Protein AF-L8IDN2-F1 (afdb_monomer_lite)

Radius of gyration: 15.14 Å; chains: 1; bounding box: 43×31×48 Å

InterPro domains:
  IPR039494 Factor VIII intron 22 protein [PTHR16797] (3-119)

pLDDT: mean 85.72, std 16.35, range [43.31, 98.75]

Structure (mmCIF, N/CA/C/O backbone):
data_AF-L8IDN2-F1
#
_entry.id   AF-L8IDN2-F1
#
loop_
_atom_site.group_PDB
_atom_site.id
_atom_site.type_symbol
_atom_site.label_atom_id
_atom_site.label_alt_id
_atom_site.label_comp_id
_atom_site.label_asym_id
_atom_site.label_entity_id
_atom_site.label_seq_id
_atom_site.pdbx_PDB_ins_code
_atom_site.Cartn_x
_atom_site.Cartn_y
_atom_site.Cartn_z
_atom_site.occupancy
_atom_site.B_iso_or_equiv
_atom_site.auth_seq_id
_atom_site.auth_comp_id
_atom_site.auth_asym_id
_atom_site.auth_atom_id
_atom_site.pdbx_PDB_model_num
ATOM 1 N N . THR A 1 1 ? 27.463 3.785 -21.746 1.00 44.56 1 THR A N 1
ATOM 2 C CA . THR A 1 1 ? 26.106 4.319 -21.501 1.00 44.56 1 THR A CA 1
ATOM 3 C C . THR A 1 1 ? 25.091 3.237 -21.844 1.00 44.56 1 THR A C 1
ATOM 5 O O . THR A 1 1 ? 24.785 3.037 -23.006 1.00 44.56 1 THR A O 1
ATOM 8 N N . ALA A 1 2 ? 24.643 2.469 -20.844 1.00 44.88 2 ALA A N 1
ATOM 9 C CA . ALA A 1 2 ? 23.742 1.310 -21.001 1.00 44.88 2 ALA A CA 1
ATOM 10 C C . ALA A 1 2 ? 22.461 1.442 -20.141 1.00 44.88 2 ALA A C 1
ATOM 12 O O . ALA A 1 2 ? 21.854 0.453 -19.748 1.00 44.88 2 ALA A O 1
ATOM 13 N N . ALA A 1 3 ? 22.075 2.675 -19.804 1.00 50.41 3 ALA A N 1
ATOM 14 C CA . ALA A 1 3 ? 21.019 2.969 -18.833 1.00 50.41 3 ALA A CA 1
ATOM 15 C C . ALA A 1 3 ? 19.568 2.686 -19.297 1.00 50.41 3 ALA A C 1
ATOM 17 O O . ALA A 1 3 ? 18.801 2.190 -18.475 1.00 50.41 3 ALA A O 1
ATOM 18 N N . PRO A 1 4 ? 19.156 2.921 -20.563 1.00 52.00 4 PRO A N 1
ATOM 19 C CA . PRO A 1 4 ? 17.742 2.778 -20.933 1.00 52.00 4 PRO A CA 1
ATOM 20 C C . PRO A 1 4 ? 17.264 1.318 -20.954 1.00 52.00 4 PRO A C 1
ATOM 22 O O . PRO A 1 4 ? 16.150 1.024 -20.537 1.00 52.00 4 PRO A O 1
ATOM 25 N N . ALA A 1 5 ? 18.116 0.386 -21.398 1.00 53.38 5 ALA A N 1
ATOM 26 C CA . ALA A 1 5 ? 17.766 -1.035 -21.479 1.00 53.38 5 ALA A CA 1
ATOM 27 C C . ALA A 1 5 ? 17.732 -1.715 -20.099 1.00 53.38 5 ALA A C 1
ATOM 29 O O . ALA A 1 5 ? 16.901 -2.588 -19.862 1.00 53.38 5 ALA A O 1
ATOM 30 N N . ALA A 1 6 ? 18.606 -1.290 -19.178 1.00 54.66 6 ALA A N 1
ATOM 31 C CA . ALA A 1 6 ? 18.624 -1.791 -17.806 1.00 54.66 6 ALA A CA 1
ATOM 32 C C . ALA A 1 6 ? 17.364 -1.372 -17.031 1.00 54.66 6 ALA A C 1
ATOM 34 O O . ALA A 1 6 ? 16.799 -2.190 -16.316 1.00 54.66 6 ALA A O 1
ATOM 35 N N . LEU A 1 7 ? 16.879 -0.139 -17.224 1.00 64.19 7 LEU A N 1
ATOM 36 C CA . LEU A 1 7 ? 15.631 0.332 -16.609 1.00 64.19 7 LEU A CA 1
ATOM 37 C C . LEU A 1 7 ? 14.418 -0.508 -17.042 1.00 64.19 7 LEU A C 1
ATOM 39 O O . LEU A 1 7 ? 13.588 -0.840 -16.203 1.00 64.19 7 LEU A O 1
ATOM 43 N N . GLY A 1 8 ? 14.354 -0.925 -18.312 1.00 73.50 8 GLY A N 1
ATOM 44 C CA . GLY A 1 8 ? 13.298 -1.821 -18.797 1.00 73.50 8 GLY A CA 1
ATOM 45 C C . GLY A 1 8 ? 13.347 -3.226 -18.182 1.00 73.50 8 GLY A C 1
ATOM 46 O O . GLY A 1 8 ? 12.303 -3.802 -17.899 1.00 73.50 8 GLY A O 1
ATOM 47 N N . ALA A 1 9 ? 14.545 -3.761 -17.921 1.00 82.38 9 ALA A N 1
ATOM 48 C CA . ALA A 1 9 ? 14.723 -5.097 -17.340 1.00 82.38 9 ALA A CA 1
ATOM 49 C C . ALA A 1 9 ? 14.353 -5.187 -15.849 1.00 82.38 9 ALA A C 1
ATOM 51 O O . ALA A 1 9 ? 14.115 -6.285 -15.359 1.00 82.38 9 ALA A O 1
ATOM 52 N N . PHE A 1 10 ? 14.325 -4.055 -15.140 1.00 86.62 10 PHE A N 1
ATOM 53 C CA . PHE A 1 10 ? 13.944 -3.976 -13.725 1.00 86.62 10 PHE A CA 1
ATOM 54 C C . PHE A 1 10 ? 12.583 -3.305 -13.510 1.00 86.62 10 PHE A C 1
ATOM 56 O O . PHE A 1 10 ? 12.218 -3.020 -12.369 1.00 86.62 10 PHE A O 1
ATOM 63 N N . ALA A 1 11 ? 11.838 -3.016 -14.580 1.00 85.94 11 ALA A N 1
ATOM 64 C CA . ALA A 1 11 ? 10.567 -2.305 -14.492 1.00 85.94 11 ALA A CA 1
ATOM 65 C C . ALA A 1 11 ? 9.552 -3.047 -13.606 1.00 85.94 11 ALA A C 1
ATOM 67 O O . ALA A 1 11 ? 8.892 -2.430 -12.774 1.00 85.94 11 ALA A O 1
ATOM 68 N N . ASP A 1 12 ? 9.490 -4.375 -13.710 1.00 89.25 12 ASP A N 1
ATOM 69 C CA . ASP A 1 12 ? 8.650 -5.239 -12.876 1.00 89.25 12 ASP A CA 1
ATOM 70 C C . ASP A 1 12 ? 9.027 -5.157 -11.387 1.00 89.25 12 ASP A C 1
ATOM 72 O O . ASP A 1 12 ? 8.159 -5.073 -10.515 1.00 89.25 12 ASP A O 1
ATOM 76 N N . VAL A 1 13 ? 10.330 -5.122 -11.087 1.00 92.31 13 VAL A N 1
ATOM 77 C CA . VAL A 1 13 ? 10.845 -4.975 -9.722 1.00 92.31 13 VAL A CA 1
ATOM 78 C C . VAL A 1 13 ? 10.471 -3.609 -9.159 1.00 92.31 13 VAL A C 1
ATOM 80 O O . VAL A 1 13 ? 10.029 -3.531 -8.014 1.00 92.31 13 VAL A O 1
ATOM 83 N N . LEU A 1 14 ? 10.611 -2.544 -9.953 1.00 91.06 14 LEU A N 1
ATOM 84 C CA . LEU A 1 14 ? 10.242 -1.189 -9.546 1.00 91.06 14 LEU A CA 1
ATOM 85 C C . LEU A 1 14 ? 8.743 -1.086 -9.246 1.00 91.06 14 LEU A C 1
ATOM 87 O O . LEU A 1 14 ? 8.385 -0.585 -8.182 1.00 91.06 14 LEU A O 1
ATOM 91 N N . VAL A 1 15 ? 7.887 -1.636 -10.115 1.00 92.25 15 VAL A N 1
ATOM 92 C CA . VAL A 1 15 ? 6.434 -1.704 -9.885 1.00 92.25 15 VAL A CA 1
ATOM 93 C C . VAL A 1 15 ? 6.127 -2.458 -8.595 1.00 92.25 15 VAL A C 1
ATOM 95 O O . VAL A 1 15 ? 5.401 -1.951 -7.741 1.00 92.25 15 VAL A O 1
ATOM 98 N N . ARG A 1 16 ? 6.717 -3.645 -8.398 1.00 94.94 16 ARG A N 1
ATOM 99 C CA . ARG A 1 16 ? 6.488 -4.443 -7.186 1.00 94.94 16 ARG A CA 1
ATOM 100 C C . ARG A 1 16 ? 6.891 -3.684 -5.922 1.00 94.94 16 ARG A C 1
ATOM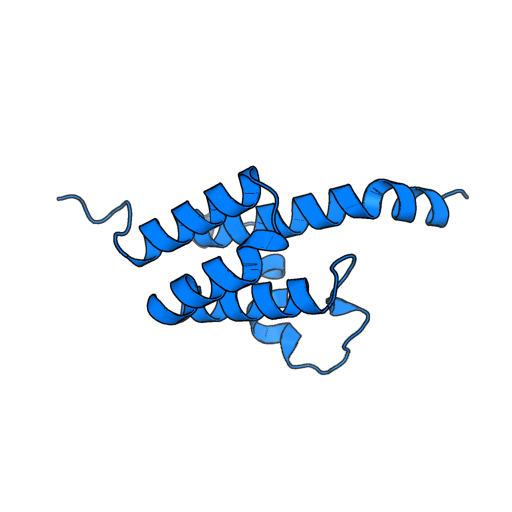 102 O O . ARG A 1 16 ? 6.139 -3.688 -4.949 1.00 94.94 16 ARG A O 1
ATOM 109 N N . CYS A 1 17 ? 8.056 -3.039 -5.937 1.00 95.25 17 CYS A N 1
ATOM 110 C CA . CYS A 1 17 ? 8.551 -2.244 -4.817 1.00 95.25 17 CYS A CA 1
ATOM 111 C C . CYS A 1 17 ? 7.643 -1.049 -4.519 1.00 95.25 17 CYS A C 1
ATOM 113 O O . CYS A 1 17 ? 7.356 -0.784 -3.354 1.00 95.25 17 CYS A O 1
ATOM 115 N N . GLU A 1 18 ? 7.182 -0.340 -5.548 1.00 94.19 18 GLU A N 1
ATOM 116 C CA . GLU A 1 18 ? 6.336 0.835 -5.371 1.00 94.19 18 GLU A CA 1
ATOM 117 C C . GLU A 1 18 ? 4.973 0.473 -4.771 1.00 94.19 18 GLU A C 1
ATOM 119 O O . GLU A 1 18 ? 4.590 1.053 -3.756 1.00 94.19 18 GLU A O 1
ATOM 124 N N . VAL A 1 19 ? 4.302 -0.547 -5.316 1.00 97.00 19 VAL A N 1
ATOM 125 C CA . VAL A 1 19 ? 3.016 -1.046 -4.801 1.00 97.00 19 VAL A CA 1
ATOM 126 C C . VAL A 1 19 ? 3.152 -1.503 -3.349 1.00 97.00 19 VAL A C 1
ATOM 128 O O . VAL A 1 19 ? 2.388 -1.074 -2.486 1.00 97.00 19 VAL A O 1
ATOM 131 N N . SER A 1 20 ? 4.153 -2.337 -3.046 1.00 98.06 20 SER A N 1
ATOM 132 C CA . SER A 1 20 ? 4.361 -2.833 -1.682 1.00 98.06 20 SER A CA 1
ATOM 133 C C . SER A 1 20 ? 4.679 -1.702 -0.705 1.00 98.06 20 SER A C 1
ATOM 135 O O . SER A 1 20 ? 4.214 -1.731 0.431 1.00 98.06 20 SER A O 1
ATOM 137 N N . ARG A 1 21 ? 5.428 -0.680 -1.139 1.00 97.00 21 ARG A N 1
ATOM 138 C CA . ARG A 1 21 ? 5.725 0.502 -0.322 1.00 97.00 21 ARG A CA 1
ATOM 139 C C . ARG A 1 21 ? 4.457 1.283 0.016 1.00 97.00 21 ARG A C 1
ATOM 141 O O . ARG A 1 21 ? 4.285 1.629 1.178 1.00 97.00 21 ARG A O 1
ATOM 148 N N . VAL A 1 22 ? 3.569 1.530 -0.952 1.00 97.19 22 VAL A N 1
ATOM 149 C CA . VAL A 1 22 ? 2.288 2.214 -0.693 1.00 97.19 22 VAL A CA 1
ATOM 150 C C . VAL A 1 22 ? 1.458 1.427 0.321 1.00 97.19 22 VAL A C 1
ATOM 152 O O . VAL A 1 22 ? 1.058 1.983 1.340 1.00 97.19 22 VAL A O 1
ATOM 155 N N . LEU A 1 23 ? 1.275 0.120 0.106 1.00 98.44 23 LEU A N 1
ATOM 156 C CA . LEU A 1 23 ? 0.496 -0.733 1.012 1.00 98.44 23 LEU A CA 1
ATOM 157 C C . LEU A 1 23 ? 1.080 -0.773 2.433 1.00 98.44 23 LEU A C 1
ATOM 159 O O . LEU A 1 23 ? 0.337 -0.693 3.408 1.00 98.44 23 LEU A O 1
ATOM 163 N N . LEU A 1 24 ? 2.407 -0.846 2.567 1.00 97.94 24 LEU A N 1
ATOM 164 C CA . LEU A 1 24 ? 3.076 -0.803 3.870 1.00 97.94 24 LEU A CA 1
ATOM 165 C C . LEU A 1 24 ? 2.901 0.544 4.570 1.00 97.94 24 LEU A C 1
ATOM 167 O O . LEU A 1 24 ? 2.724 0.570 5.783 1.00 97.94 24 LEU A O 1
ATOM 171 N N . LEU A 1 25 ? 2.944 1.659 3.840 1.00 97.00 25 LEU A N 1
ATOM 172 C CA . LEU A 1 25 ? 2.735 2.982 4.427 1.00 97.00 25 LEU A CA 1
ATOM 173 C C . LEU A 1 25 ? 1.291 3.168 4.908 1.00 97.00 25 LEU A C 1
ATOM 175 O O . LEU A 1 25 ? 1.089 3.721 5.989 1.00 97.00 25 LEU A O 1
ATOM 179 N N . LEU A 1 26 ? 0.313 2.644 4.162 1.00 96.62 26 LEU A N 1
ATOM 180 C CA . LEU A 1 26 ? -1.095 2.624 4.574 1.00 96.62 26 LEU A CA 1
ATOM 181 C C . LEU A 1 26 ? -1.343 1.724 5.792 1.00 96.62 26 LEU A C 1
ATOM 183 O O . LEU A 1 26 ? -2.140 2.083 6.657 1.00 96.62 26 LEU A O 1
ATOM 187 N N . LEU A 1 27 ? -0.649 0.584 5.877 1.00 96.50 27 LEU A N 1
ATOM 188 C CA . LEU A 1 27 ? -0.751 -0.352 6.999 1.00 96.50 27 LEU A CA 1
ATOM 189 C C . LEU A 1 27 ? -0.083 0.188 8.267 1.00 96.50 27 LEU A C 1
ATOM 191 O O . LEU A 1 27 ? -0.662 0.156 9.344 1.00 96.50 27 LEU A O 1
ATOM 195 N N . LEU A 1 28 ? 1.166 0.640 8.149 1.00 94.25 28 LEU A N 1
ATOM 196 C CA . LEU A 1 28 ? 2.000 0.979 9.302 1.00 94.25 28 LEU A CA 1
ATOM 197 C C . LEU A 1 28 ? 1.708 2.369 9.865 1.00 94.25 28 LEU A C 1
ATOM 199 O O . LEU A 1 28 ? 2.077 2.623 11.010 1.00 94.25 28 LEU A O 1
ATOM 203 N N . GLN A 1 29 ? 1.136 3.265 9.050 1.00 91.06 29 GLN A N 1
ATOM 204 C CA . GLN A 1 29 ? 0.827 4.660 9.387 1.00 91.06 29 GLN A CA 1
ATOM 205 C C . GLN A 1 29 ? 1.888 5.298 10.302 1.00 91.06 29 GLN A C 1
ATOM 207 O O . GLN A 1 29 ? 1.595 5.684 11.440 1.00 91.06 29 GLN A O 1
ATOM 212 N N . PRO A 1 30 ? 3.160 5.355 9.858 1.00 89.75 30 PRO A N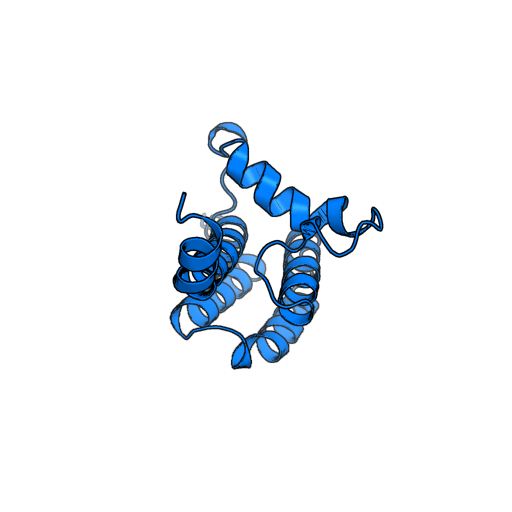 1
ATOM 213 C CA . PRO A 1 30 ? 4.243 5.793 10.720 1.00 89.75 30 PRO A CA 1
ATOM 214 C C . PRO A 1 30 ? 3.984 7.229 11.203 1.00 89.75 30 PRO A C 1
ATOM 216 O O . PRO A 1 30 ? 3.582 8.087 10.414 1.00 89.75 30 PRO A O 1
ATOM 219 N N . PRO A 1 31 ? 4.236 7.532 12.490 1.00 89.00 31 PRO A N 1
ATOM 220 C CA . PRO A 1 31 ? 4.021 8.874 13.012 1.00 89.00 31 PRO A CA 1
ATOM 221 C C . PRO A 1 31 ? 4.927 9.882 12.284 1.00 89.00 31 PRO A C 1
ATOM 223 O O . PRO A 1 31 ? 6.044 9.510 11.909 1.00 89.00 31 PRO A O 1
ATOM 226 N N . PRO A 1 32 ? 4.536 11.169 12.164 1.00 86.56 32 PRO A N 1
ATOM 227 C CA . PRO A 1 32 ? 5.280 12.163 11.380 1.00 86.56 32 PRO A CA 1
ATOM 228 C C . PRO A 1 32 ? 6.771 12.264 11.731 1.00 86.56 32 PRO A C 1
ATOM 230 O O . PRO A 1 32 ? 7.606 12.434 10.854 1.00 86.56 32 PRO A O 1
ATOM 233 N N . ALA A 1 33 ? 7.132 12.076 13.005 1.00 89.19 33 ALA A N 1
ATOM 234 C CA . ALA A 1 33 ? 8.523 12.104 13.465 1.00 89.19 33 ALA A CA 1
ATOM 235 C C . ALA A 1 33 ? 9.394 10.938 12.948 1.00 89.19 33 ALA A C 1
ATOM 237 O O . ALA A 1 33 ? 10.618 11.012 13.020 1.00 89.19 33 ALA A O 1
ATOM 238 N N . LYS A 1 34 ? 8.776 9.847 12.482 1.00 89.56 34 LYS A N 1
ATOM 239 C CA . LYS A 1 34 ? 9.442 8.657 11.926 1.00 89.56 34 LYS A CA 1
ATOM 240 C C . LYS A 1 34 ? 9.212 8.500 10.421 1.00 89.56 34 LYS A C 1
ATOM 242 O O . LYS A 1 34 ? 9.795 7.603 9.818 1.00 89.56 34 LYS A O 1
ATOM 247 N N . LEU A 1 35 ? 8.359 9.333 9.826 1.00 91.69 35 LEU A N 1
ATOM 248 C CA . LEU A 1 35 ? 8.073 9.304 8.400 1.00 91.69 35 LEU A CA 1
ATOM 249 C C . LEU A 1 35 ? 9.211 10.007 7.655 1.00 91.69 35 LEU A C 1
ATOM 251 O O . LEU A 1 35 ? 9.412 11.213 7.786 1.00 91.69 35 LEU A O 1
ATOM 255 N N . LEU A 1 36 ? 9.976 9.240 6.879 1.00 94.31 36 LEU A N 1
ATOM 256 C CA 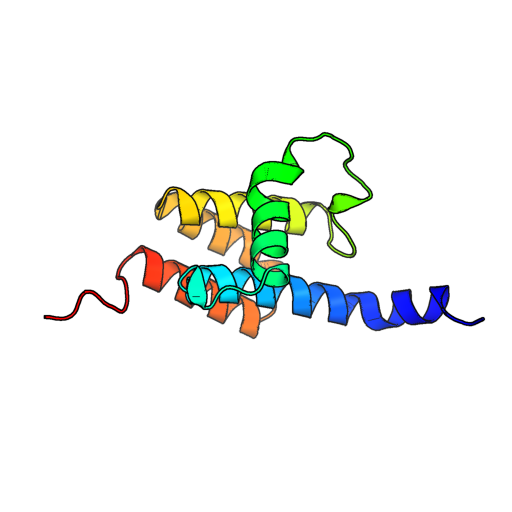. LEU A 1 36 ? 11.011 9.806 6.022 1.00 94.31 36 LEU A CA 1
ATOM 257 C C . LEU A 1 36 ? 10.371 10.661 4.910 1.00 94.31 36 LEU A C 1
ATOM 259 O O . LEU A 1 36 ? 9.300 10.294 4.417 1.00 94.31 36 LEU A O 1
ATOM 263 N N . PRO A 1 37 ? 11.024 11.747 4.451 1.00 92.38 37 PRO A N 1
ATOM 264 C CA . PRO A 1 37 ? 10.478 12.611 3.398 1.00 92.38 37 PRO A CA 1
ATOM 265 C C . PRO A 1 37 ? 10.096 11.856 2.118 1.00 92.38 37 PRO A C 1
ATOM 267 O O . PRO A 1 37 ? 9.068 12.125 1.513 1.00 92.38 37 PRO A O 1
ATOM 270 N N . GLU A 1 38 ? 10.883 10.851 1.735 1.00 91.19 38 GLU A N 1
ATOM 271 C CA . GLU A 1 38 ? 10.612 9.990 0.577 1.00 91.19 38 GLU A CA 1
ATOM 272 C C . GLU A 1 38 ? 9.327 9.154 0.712 1.00 91.19 38 GLU A C 1
ATOM 274 O O . GLU A 1 38 ? 8.683 8.827 -0.285 1.00 91.19 38 GLU A O 1
ATOM 279 N N . HIS A 1 39 ? 8.936 8.796 1.936 1.00 92.75 39 HIS A N 1
ATOM 280 C CA . HIS A 1 39 ? 7.703 8.061 2.210 1.00 92.75 39 HIS A CA 1
ATOM 281 C C . HIS A 1 39 ? 6.495 8.994 2.202 1.00 92.75 39 HIS A C 1
ATOM 283 O O . HIS A 1 39 ? 5.461 8.622 1.651 1.00 92.75 39 HIS A O 1
ATOM 289 N N . ALA A 1 40 ? 6.646 10.207 2.747 1.00 90.25 40 ALA A N 1
ATOM 290 C CA . ALA A 1 40 ? 5.641 11.257 2.612 1.00 90.25 40 ALA A CA 1
ATOM 291 C C . ALA A 1 40 ? 5.377 11.524 1.127 1.00 90.25 40 ALA A C 1
ATOM 293 O O . ALA A 1 40 ? 4.273 11.265 0.661 1.00 90.25 40 ALA A O 1
ATOM 294 N N . HIS A 1 41 ? 6.425 11.838 0.359 1.00 89.69 41 HIS A N 1
ATOM 295 C CA . HIS A 1 41 ? 6.328 12.092 -1.080 1.00 89.69 41 HIS A CA 1
ATOM 296 C C . HIS A 1 41 ? 5.684 10.934 -1.867 1.00 89.69 41 HIS A C 1
ATOM 298 O O . HIS A 1 41 ? 4.969 11.141 -2.844 1.00 89.69 41 HIS A O 1
ATOM 304 N N . THR A 1 42 ? 5.884 9.691 -1.417 1.00 91.69 42 THR A N 1
ATOM 305 C CA . THR A 1 42 ? 5.199 8.540 -2.016 1.00 91.69 42 THR A CA 1
ATOM 306 C C . THR A 1 42 ? 3.689 8.625 -1.841 1.00 91.69 42 THR A C 1
ATOM 308 O O . THR A 1 42 ? 2.983 8.459 -2.821 1.00 91.69 42 THR A O 1
ATOM 311 N N . LEU A 1 43 ? 3.179 8.852 -0.628 1.00 91.44 43 LEU A N 1
ATOM 312 C CA . LEU A 1 43 ? 1.730 8.934 -0.384 1.00 91.44 43 LEU A CA 1
ATOM 313 C C . LEU A 1 43 ? 1.109 10.160 -1.055 1.00 91.44 43 LEU A C 1
ATOM 315 O O . LEU A 1 43 ? 0.029 10.089 -1.630 1.00 91.44 43 LEU A O 1
ATOM 319 N N . GLU A 1 44 ? 1.842 11.261 -1.015 1.00 90.06 44 GLU A N 1
ATOM 320 C CA . GLU A 1 44 ? 1.562 12.527 -1.675 1.00 90.06 44 GLU A CA 1
ATOM 321 C C . GLU A 1 44 ? 1.273 12.355 -3.177 1.00 90.06 44 GLU A C 1
ATOM 323 O O . GLU A 1 44 ? 0.203 12.753 -3.647 1.00 90.06 44 GLU A O 1
ATOM 328 N N . LYS A 1 45 ? 2.140 11.642 -3.908 1.00 89.44 45 LYS A N 1
ATOM 329 C CA . LYS A 1 45 ? 1.924 11.279 -5.322 1.00 89.44 45 LYS A CA 1
ATOM 330 C C . LYS A 1 45 ? 0.530 10.684 -5.588 1.00 89.44 45 LYS A C 1
ATOM 332 O O . LYS A 1 45 ? -0.076 10.956 -6.625 1.00 89.44 45 LYS A O 1
ATOM 337 N N . TYR A 1 46 ? 0.011 9.880 -4.659 1.00 91.31 46 TYR A N 1
ATOM 338 C CA . TYR A 1 46 ? -1.289 9.212 -4.790 1.00 91.31 46 TYR A CA 1
ATOM 339 C C . TYR A 1 46 ? -2.466 9.994 -4.189 1.00 91.31 46 TYR A C 1
ATOM 341 O O . TYR A 1 46 ? -3.610 9.639 -4.453 1.00 91.31 46 TYR A O 1
ATOM 349 N N . ALA A 1 47 ? -2.208 11.044 -3.406 1.00 84.50 47 ALA A N 1
ATOM 350 C CA . ALA A 1 47 ? -3.240 11.827 -2.727 1.00 84.50 47 ALA A CA 1
ATOM 351 C C . ALA A 1 47 ? -3.554 13.159 -3.428 1.00 84.50 47 ALA A C 1
ATOM 353 O O . ALA A 1 47 ? -4.720 13.528 -3.536 1.00 84.50 47 ALA A O 1
ATOM 354 N N . TRP A 1 48 ? -2.536 13.896 -3.891 1.00 71.00 48 TRP A N 1
ATOM 355 C CA . TRP A 1 48 ? -2.722 15.278 -4.363 1.00 71.00 48 TRP A CA 1
ATOM 356 C C . TRP A 1 48 ? -2.100 15.593 -5.734 1.00 71.00 48 TRP A C 1
ATOM 358 O O . TRP A 1 48 ? -2.706 16.329 -6.507 1.00 71.00 48 TRP A O 1
ATOM 368 N N . GLU A 1 49 ? -0.977 14.972 -6.112 1.00 64.12 49 GLU A N 1
ATOM 369 C CA . GLU A 1 49 ? -0.330 15.185 -7.425 1.00 64.12 49 GLU A CA 1
ATOM 370 C C . GLU A 1 49 ? -1.082 14.449 -8.547 1.00 64.12 49 GLU A C 1
ATOM 372 O O . GLU A 1 49 ? -0.879 14.705 -9.732 1.00 64.12 49 GLU A O 1
ATOM 377 N N . ALA A 1 50 ? -2.011 13.572 -8.160 1.00 59.25 50 ALA A N 1
ATOM 378 C CA . ALA A 1 50 ? -3.000 12.923 -9.005 1.00 59.25 50 ALA A CA 1
ATOM 379 C C . ALA A 1 50 ? -3.810 13.895 -9.877 1.00 59.25 50 ALA A C 1
ATOM 381 O O . ALA A 1 50 ? -4.181 13.562 -11.001 1.00 59.25 50 ALA A O 1
ATOM 382 N N . PHE A 1 51 ? -4.107 15.084 -9.346 1.00 57.25 51 PHE A N 1
ATOM 383 C CA . PHE A 1 51 ? -5.081 16.008 -9.925 1.00 57.25 51 PHE A CA 1
ATOM 384 C C . PHE A 1 51 ? -4.459 17.065 -10.851 1.00 57.25 51 PHE A C 1
ATOM 386 O O . PHE A 1 51 ? -5.195 17.739 -11.570 1.00 57.25 51 PHE A O 1
ATOM 393 N N . ASP A 1 52 ? -3.125 17.175 -10.898 1.00 56.34 52 ASP A N 1
ATOM 394 C CA . ASP A 1 52 ? -2.411 18.248 -11.614 1.00 56.34 52 ASP A CA 1
ATOM 395 C C . ASP A 1 52 ? -2.137 17.964 -13.109 1.00 56.34 52 ASP A C 1
ATOM 397 O O . ASP A 1 52 ? -1.347 18.644 -13.759 1.00 56.34 52 ASP A O 1
ATOM 401 N N . GLY A 1 53 ? -2.833 16.998 -13.720 1.00 50.47 53 GLY A N 1
ATOM 402 C CA . GLY A 1 53 ? -3.025 16.939 -15.180 1.00 50.47 53 GLY A CA 1
ATOM 403 C C . GLY A 1 53 ? -1.799 16.629 -16.059 1.00 50.47 53 GLY A C 1
ATOM 404 O O . GLY A 1 53 ? -1.954 16.476 -17.271 1.00 50.47 53 GLY A O 1
ATOM 405 N N . HIS A 1 54 ? -0.599 16.457 -15.504 1.00 50.84 54 HIS A N 1
ATOM 406 C CA . HIS A 1 54 ? 0.588 15.998 -16.242 1.00 50.84 54 HIS A CA 1
ATOM 407 C C . HIS A 1 54 ? 0.659 14.458 -16.275 1.00 50.84 54 HIS A C 1
ATOM 409 O O . HIS A 1 54 ? 1.598 13.828 -15.793 1.00 50.84 54 HIS A O 1
ATOM 415 N N . GLY A 1 55 ? -0.394 13.851 -16.831 1.00 49.12 55 GLY A N 1
ATOM 416 C CA . GLY A 1 55 ? -0.767 12.434 -16.718 1.00 49.12 55 GLY A CA 1
ATOM 417 C C . GLY A 1 55 ? 0.131 11.385 -17.387 1.00 49.12 55 GLY A C 1
ATOM 418 O O . GLY A 1 55 ? -0.370 10.326 -17.738 1.00 49.12 55 GLY A O 1
ATOM 419 N N . GLN A 1 56 ? 1.432 11.629 -17.567 1.00 48.94 56 GLN A N 1
ATOM 420 C CA . GLN A 1 56 ? 2.342 10.597 -18.089 1.00 48.94 56 GLN A CA 1
ATOM 421 C C . GLN A 1 56 ? 3.699 10.521 -17.376 1.00 48.94 56 GLN A C 1
ATOM 423 O O . GLN A 1 56 ? 4.294 9.447 -17.345 1.00 48.94 56 GLN A O 1
ATOM 428 N N . ASP A 1 57 ? 4.158 11.601 -16.736 1.00 55.19 57 ASP A N 1
ATOM 429 C CA . ASP A 1 57 ? 5.427 11.587 -15.993 1.00 55.19 57 ASP A CA 1
ATOM 430 C C . ASP A 1 57 ? 5.246 11.181 -14.519 1.00 55.19 57 ASP A C 1
ATOM 432 O O . ASP A 1 57 ? 6.163 10.630 -13.907 1.00 55.19 57 ASP A O 1
ATOM 436 N N . SER A 1 58 ? 4.054 11.390 -13.946 1.00 61.00 58 SER A N 1
ATOM 437 C CA . SER A 1 58 ? 3.804 11.137 -12.519 1.00 61.00 58 SER A CA 1
ATOM 438 C C . SER A 1 58 ? 3.555 9.665 -12.183 1.00 61.00 58 SER A C 1
ATOM 440 O O . SER A 1 58 ? 3.885 9.237 -11.079 1.00 61.00 58 SER A O 1
ATOM 442 N N . SER A 1 59 ? 3.011 8.852 -13.101 1.00 60.50 59 SER A N 1
ATOM 443 C CA . SER A 1 59 ? 2.710 7.433 -12.825 1.00 60.50 59 SER A CA 1
ATOM 444 C C . SER A 1 59 ? 3.975 6.584 -12.657 1.00 60.50 59 SER A C 1
ATOM 446 O O . SER A 1 59 ? 3.950 5.563 -11.967 1.00 60.50 59 SER A O 1
ATOM 448 N N . GLY A 1 60 ? 5.116 7.036 -13.187 1.00 73.62 60 GLY A N 1
ATOM 449 C CA . GLY A 1 60 ? 6.355 6.265 -13.176 1.00 73.62 60 GLY A CA 1
ATOM 450 C C . GLY A 1 60 ? 6.196 4.950 -13.959 1.00 73.62 60 GLY A C 1
ATOM 451 O O . GLY A 1 60 ? 5.593 4.954 -15.030 1.00 73.62 60 GLY A O 1
ATOM 452 N N . PRO A 1 61 ? 6.724 3.813 -13.466 1.00 77.69 61 PRO A N 1
ATOM 453 C CA . PRO A 1 61 ? 6.678 2.538 -14.188 1.00 77.69 61 PRO A CA 1
ATOM 454 C C . PRO A 1 61 ? 5.327 1.801 -14.087 1.00 77.69 61 PRO A C 1
ATOM 456 O O . PRO A 1 61 ? 5.190 0.713 -14.644 1.00 77.69 61 PRO A O 1
ATOM 459 N N . LEU A 1 62 ? 4.348 2.339 -13.352 1.00 86.06 62 LEU A N 1
ATOM 460 C CA . LEU A 1 62 ? 3.073 1.672 -13.092 1.00 86.06 62 LEU A CA 1
ATOM 461 C C . LEU A 1 62 ? 2.132 1.699 -14.306 1.00 86.06 62 LEU A C 1
ATOM 463 O O . LEU A 1 62 ? 1.996 2.744 -14.947 1.00 86.06 62 LEU A O 1
ATOM 467 N N . PRO A 1 63 ? 1.410 0.594 -14.576 1.00 89.00 63 PRO A N 1
ATOM 468 C CA . PRO A 1 63 ? 0.240 0.625 -15.446 1.00 89.00 63 PRO A CA 1
ATOM 469 C C . PRO A 1 63 ? -0.789 1.646 -14.945 1.00 89.00 63 PRO A C 1
ATOM 471 O O . PRO A 1 63 ? -1.021 1.746 -13.740 1.00 89.00 63 PRO A O 1
ATOM 474 N N . GLU A 1 64 ? -1.431 2.363 -15.867 1.00 88.50 64 GLU A N 1
ATOM 475 C CA . GLU A 1 64 ? -2.393 3.434 -15.561 1.00 88.50 64 GLU A CA 1
ATOM 476 C C . GLU A 1 64 ? -3.530 2.965 -14.641 1.00 88.50 64 GLU A C 1
ATOM 478 O O . GLU A 1 64 ? -3.822 3.609 -13.638 1.00 88.50 64 GLU A O 1
ATOM 483 N N . GLU A 1 65 ? -4.109 1.796 -14.922 1.00 92.69 65 GLU A N 1
ATOM 484 C CA . GLU A 1 65 ? -5.170 1.199 -14.103 1.00 92.69 65 GLU A CA 1
ATOM 485 C C . GLU A 1 65 ? -4.726 0.980 -12.649 1.00 92.69 65 GLU A C 1
ATOM 487 O O . GLU A 1 65 ? -5.414 1.381 -11.711 1.00 92.69 65 GLU A O 1
ATOM 492 N N . LEU A 1 66 ? -3.538 0.402 -12.446 1.00 93.81 66 LEU A N 1
ATOM 493 C CA . LEU A 1 66 ? -3.010 0.147 -11.107 1.00 93.81 66 LEU A CA 1
ATOM 494 C C . LEU A 1 66 ? -2.667 1.451 -10.378 1.00 93.81 66 LEU A C 1
ATOM 496 O O . LEU A 1 66 ? -2.857 1.548 -9.167 1.00 93.81 66 LEU A O 1
ATOM 500 N N . PHE A 1 67 ? -2.192 2.460 -11.107 1.00 93.06 67 PHE A N 1
ATOM 501 C CA . PHE A 1 67 ? -1.936 3.785 -10.558 1.00 93.06 67 PHE A CA 1
ATOM 502 C C . PHE A 1 67 ? -3.225 4.441 -10.036 1.00 93.06 67 PHE A C 1
ATOM 504 O O . PHE A 1 67 ? -3.246 4.893 -8.891 1.00 93.06 67 PHE A O 1
ATOM 511 N N . LEU A 1 68 ? -4.309 4.419 -10.818 1.00 93.50 68 LEU A N 1
ATOM 512 C CA . LEU A 1 68 ? -5.614 4.959 -10.413 1.00 93.50 68 LEU A CA 1
ATOM 513 C C . LEU A 1 68 ? -6.199 4.212 -9.206 1.00 93.50 68 LEU A C 1
ATOM 515 O O . LEU A 1 68 ? -6.659 4.840 -8.255 1.00 93.50 68 LEU A O 1
ATOM 519 N N . LEU A 1 69 ? -6.121 2.879 -9.194 1.00 96.88 69 LEU A N 1
ATOM 520 C CA . LEU A 1 69 ? -6.600 2.077 -8.063 1.00 96.88 69 LEU A CA 1
ATOM 521 C C . LEU A 1 69 ? -5.822 2.371 -6.773 1.00 96.88 69 LEU A C 1
ATOM 523 O O . LEU A 1 69 ? -6.417 2.451 -5.698 1.00 96.88 69 LEU A O 1
ATOM 527 N N . LEU A 1 70 ? -4.505 2.588 -6.864 1.00 96.75 70 LEU A N 1
ATOM 528 C CA . LEU A 1 70 ? -3.696 3.006 -5.716 1.00 96.75 70 LEU A CA 1
ATOM 529 C C . LEU A 1 70 ? -4.084 4.402 -5.211 1.00 96.75 70 LEU A C 1
ATOM 531 O O . LEU A 1 70 ? -4.126 4.599 -3.998 1.00 96.75 70 LEU A O 1
ATOM 535 N N . GLN A 1 71 ? -4.410 5.349 -6.098 1.00 95.31 71 GLN A N 1
ATOM 536 C CA . GLN A 1 71 ? -4.938 6.660 -5.695 1.00 95.31 71 GLN A CA 1
ATOM 537 C C . GLN A 1 71 ? -6.251 6.514 -4.925 1.00 95.31 71 GLN A C 1
ATOM 539 O O . GLN A 1 71 ? -6.382 7.029 -3.813 1.00 95.31 71 GLN A O 1
ATOM 544 N N . SER A 1 72 ? -7.202 5.756 -5.477 1.00 96.19 72 SER A N 1
ATOM 545 C CA . SER A 1 72 ? -8.479 5.485 -4.815 1.00 96.19 72 SER A CA 1
ATOM 546 C C . SER A 1 72 ? -8.284 4.819 -3.454 1.00 96.19 72 SER A C 1
ATOM 548 O O . SER A 1 72 ? -8.937 5.206 -2.487 1.00 96.19 72 SER A O 1
ATOM 550 N N . LEU A 1 73 ? -7.352 3.869 -3.346 1.00 97.81 73 LEU A N 1
ATOM 551 C CA . LEU A 1 73 ? -7.051 3.183 -2.092 1.00 97.81 73 LEU A CA 1
ATOM 552 C C . LEU A 1 73 ? -6.467 4.122 -1.034 1.00 97.81 73 LEU A C 1
ATOM 554 O O . LEU A 1 73 ? -6.890 4.073 0.124 1.00 97.81 73 LEU A O 1
ATOM 558 N N . VAL A 1 74 ? -5.508 4.972 -1.410 1.00 96.38 74 VAL A N 1
ATOM 559 C CA . VAL A 1 74 ? -4.909 5.957 -0.497 1.00 96.38 74 VAL A CA 1
ATOM 560 C C . VAL A 1 74 ? -5.980 6.917 0.020 1.00 96.38 74 VAL A C 1
ATOM 562 O O . VAL A 1 74 ? -6.085 7.117 1.231 1.00 96.38 74 VAL A O 1
ATOM 565 N N . MET A 1 75 ? -6.831 7.436 -0.869 1.00 94.75 75 MET A N 1
ATOM 566 C CA . MET A 1 75 ? -7.927 8.334 -0.497 1.00 94.75 75 MET A CA 1
ATOM 567 C C . MET A 1 75 ? -8.952 7.655 0.416 1.00 94.75 75 MET A C 1
ATOM 569 O O . MET A 1 75 ? -9.231 8.167 1.498 1.00 94.75 75 MET A O 1
ATOM 573 N N . ALA A 1 76 ? -9.439 6.466 0.048 1.00 96.19 76 ALA A N 1
ATOM 574 C CA . ALA A 1 76 ? -10.391 5.704 0.859 1.00 96.19 76 ALA A CA 1
ATOM 575 C C . ALA A 1 76 ? -9.836 5.388 2.259 1.00 96.19 76 ALA A C 1
ATOM 577 O O . ALA A 1 76 ? -10.554 5.468 3.256 1.00 96.19 76 ALA A O 1
ATOM 578 N N . THR A 1 77 ? -8.537 5.087 2.356 1.00 95.25 77 THR A N 1
ATOM 579 C CA . T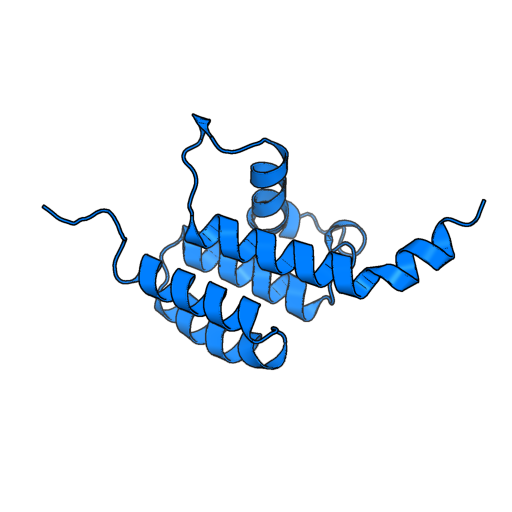HR A 1 77 ? -7.876 4.824 3.641 1.00 95.25 77 THR A CA 1
ATOM 580 C C . THR A 1 77 ? -7.780 6.093 4.495 1.00 95.25 77 THR A C 1
ATOM 582 O O . THR A 1 77 ? -8.066 6.045 5.692 1.00 95.25 77 THR A O 1
ATOM 585 N N . HIS A 1 78 ? -7.430 7.241 3.902 1.00 92.06 78 HIS A N 1
ATOM 586 C CA . HIS A 1 78 ? -7.384 8.534 4.600 1.00 92.06 78 HIS A CA 1
ATOM 587 C C . HIS A 1 78 ? -8.766 9.006 5.075 1.00 92.06 78 HIS A C 1
ATOM 589 O O . HIS A 1 78 ? -8.891 9.534 6.182 1.00 92.06 78 HIS A O 1
ATOM 595 N N . GLU A 1 79 ? -9.805 8.782 4.271 1.00 93.44 79 GLU A N 1
ATOM 596 C CA . GLU A 1 79 ? -11.195 9.117 4.607 1.00 93.44 79 GLU A CA 1
ATOM 597 C C . GLU A 1 79 ? -11.857 8.093 5.540 1.00 93.44 79 GLU A C 1
ATOM 599 O O . GLU A 1 79 ? -12.946 8.341 6.059 1.00 93.44 79 GLU A O 1
ATOM 604 N N . LYS A 1 80 ? -11.177 6.972 5.819 1.00 93.44 80 LYS A N 1
ATOM 605 C CA . LYS A 1 80 ? -11.686 5.842 6.611 1.00 93.44 80 LYS A CA 1
ATOM 606 C C . LYS A 1 80 ? -12.950 5.216 6.008 1.00 93.44 80 LYS A C 1
ATOM 608 O O . LYS A 1 80 ? -13.798 4.695 6.735 1.00 93.44 80 LYS A O 1
ATOM 613 N N . ASP A 1 81 ? -13.065 5.234 4.683 1.00 96.62 81 ASP A N 1
ATOM 614 C CA . ASP A 1 81 ? -14.156 4.589 3.959 1.00 96.62 81 ASP A CA 1
ATOM 615 C C . ASP A 1 81 ? -13.880 3.088 3.801 1.00 96.62 81 ASP A C 1
ATOM 617 O O . ASP A 1 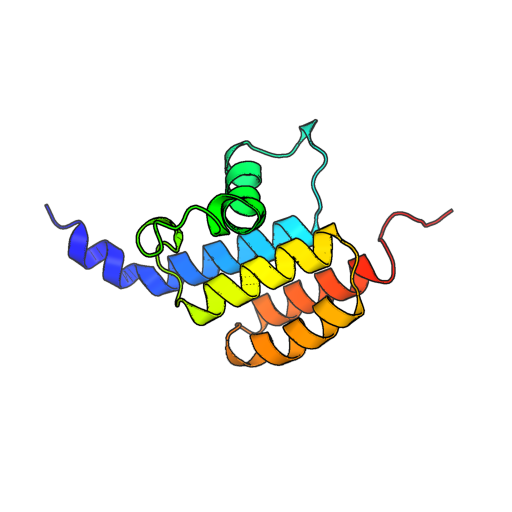81 ? -13.325 2.605 2.812 1.00 96.62 81 ASP A O 1
ATOM 621 N N . THR A 1 82 ? -14.278 2.325 4.817 1.00 96.00 82 THR A N 1
ATOM 622 C CA . THR A 1 82 ? -14.072 0.870 4.843 1.00 96.00 82 THR A CA 1
ATOM 623 C C . THR A 1 82 ? -14.799 0.118 3.721 1.00 96.00 82 THR A C 1
ATOM 625 O O . THR A 1 82 ? -14.335 -0.947 3.318 1.00 96.00 82 THR A O 1
ATOM 628 N N . GLU A 1 83 ? -15.913 0.636 3.196 1.00 97.75 83 GLU A N 1
ATOM 629 C CA . GLU A 1 83 ? -16.656 -0.028 2.115 1.00 97.75 83 GLU A CA 1
ATOM 630 C C . GLU A 1 83 ? -15.975 0.199 0.761 1.00 97.75 83 GLU A C 1
ATOM 632 O O . GLU A 1 83 ? -15.866 -0.734 -0.044 1.00 97.75 83 GLU A O 1
ATOM 637 N N . ALA A 1 84 ? -15.422 1.396 0.543 1.00 97.62 84 ALA A N 1
ATOM 638 C CA . ALA A 1 84 ? -14.560 1.659 -0.603 1.00 97.62 84 ALA A CA 1
ATOM 639 C C . ALA A 1 84 ? -13.302 0.775 -0.572 1.00 97.62 84 ALA A C 1
ATOM 641 O O . ALA A 1 84 ? -12.995 0.127 -1.571 1.00 97.62 84 ALA A O 1
ATOM 642 N N . VAL A 1 85 ? -12.622 0.649 0.578 1.00 97.94 85 VAL A N 1
ATOM 643 C CA . VAL A 1 85 ? -11.435 -0.227 0.707 1.00 97.94 85 VAL A CA 1
ATOM 644 C C . VAL A 1 85 ? -11.777 -1.698 0.423 1.00 97.94 85 VAL A C 1
ATOM 646 O O . VAL A 1 85 ? -11.006 -2.386 -0.248 1.00 97.94 85 VAL A O 1
ATOM 649 N N . LYS A 1 86 ? -12.942 -2.196 0.869 1.00 98.12 86 LYS A N 1
ATOM 650 C CA . LYS A 1 86 ? -13.411 -3.558 0.534 1.00 98.12 86 LYS A CA 1
ATOM 651 C C . LYS A 1 86 ? -13.632 -3.745 -0.964 1.00 98.12 86 LYS A C 1
ATOM 653 O O . LYS A 1 86 ? -13.227 -4.769 -1.508 1.00 98.12 86 LYS A O 1
ATOM 658 N N . SER A 1 87 ? -14.267 -2.775 -1.617 1.00 98.31 87 SER A N 1
ATOM 659 C CA . SER A 1 87 ? -14.545 -2.832 -3.057 1.00 98.31 87 SER A CA 1
ATOM 660 C C . SER A 1 87 ? -13.242 -2.819 -3.862 1.00 98.31 87 SER A C 1
ATOM 662 O O . SER A 1 87 ? -13.014 -3.696 -4.694 1.00 98.31 87 SER A O 1
ATOM 664 N N . LEU A 1 88 ? -12.324 -1.917 -3.505 1.00 98.44 88 LEU A N 1
ATOM 665 C CA . LEU A 1 88 ? -10.999 -1.813 -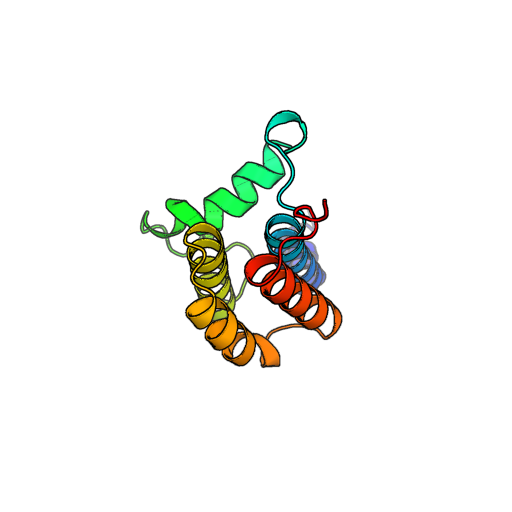4.115 1.00 98.44 88 LEU A CA 1
ATOM 666 C C . LEU A 1 88 ? -10.163 -3.081 -3.919 1.00 98.44 88 LEU A C 1
ATOM 668 O O . LEU A 1 88 ? -9.451 -3.484 -4.832 1.00 98.44 88 LEU A O 1
ATOM 672 N N . GLN A 1 89 ? -10.268 -3.766 -2.775 1.00 98.06 89 GLN A N 1
ATOM 673 C CA . GLN A 1 89 ? -9.582 -5.047 -2.576 1.00 98.06 89 GLN A CA 1
ATOM 674 C C . GLN A 1 89 ? -9.994 -6.099 -3.613 1.00 98.06 89 GLN A C 1
ATOM 676 O O . GLN A 1 89 ? -9.138 -6.841 -4.092 1.00 98.06 89 GLN A O 1
ATOM 681 N N . VAL A 1 90 ? -11.279 -6.162 -3.970 1.00 98.12 90 VAL A N 1
ATOM 682 C CA . VAL A 1 90 ? -11.776 -7.094 -4.993 1.00 98.12 90 VAL A CA 1
ATOM 683 C C . VAL A 1 90 ? -11.255 -6.708 -6.377 1.00 98.12 90 VAL A C 1
ATOM 685 O O . VAL A 1 90 ? -10.799 -7.577 -7.119 1.00 98.12 90 VAL A O 1
ATOM 688 N N . GLU A 1 91 ? -11.285 -5.417 -6.707 1.00 97.94 91 GLU A N 1
ATOM 689 C CA . GLU A 1 91 ? -10.837 -4.892 -8.004 1.00 97.94 91 GLU A CA 1
ATOM 690 C C . GLU A 1 91 ? -9.323 -5.039 -8.214 1.00 97.94 91 GLU A C 1
ATOM 692 O O . GLU A 1 91 ? -8.878 -5.417 -9.295 1.00 97.94 91 GLU A O 1
ATOM 697 N N . MET A 1 92 ? -8.522 -4.808 -7.171 1.00 97.94 92 MET A N 1
ATOM 698 C CA . MET A 1 92 ? -7.061 -4.899 -7.231 1.00 97.94 92 MET A CA 1
ATOM 699 C C . MET A 1 92 ? -6.542 -6.341 -7.171 1.00 97.94 92 MET A C 1
ATOM 701 O O . MET A 1 92 ? -5.423 -6.600 -7.612 1.00 97.94 92 MET A O 1
ATOM 705 N N . TRP A 1 93 ? -7.330 -7.293 -6.660 1.00 97.94 93 TRP A N 1
ATOM 706 C CA . TRP A 1 93 ? -6.904 -8.681 -6.449 1.00 97.94 93 TRP A CA 1
ATOM 707 C C . TRP A 1 93 ? -6.177 -9.343 -7.637 1.00 97.94 93 TRP A C 1
ATOM 709 O O . TRP A 1 93 ? -5.109 -9.921 -7.410 1.00 97.94 93 TRP A O 1
ATOM 719 N N . PRO A 1 94 ? -6.685 -9.288 -8.891 1.00 97.62 94 PRO A N 1
ATOM 720 C CA . PRO A 1 94 ? -6.013 -9.909 -10.035 1.00 97.62 94 PRO A CA 1
ATOM 721 C C . PRO A 1 94 ? -4.739 -9.175 -10.481 1.00 97.62 94 PRO A C 1
ATOM 723 O O . PRO A 1 94 ? -3.954 -9.741 -11.240 1.00 97.62 94 PRO A O 1
ATOM 726 N N . LEU A 1 95 ? -4.535 -7.932 -10.036 1.00 96.38 95 LEU A N 1
ATOM 727 C CA . LEU A 1 95 ? -3.406 -7.080 -10.423 1.00 96.38 95 LEU A CA 1
ATOM 728 C C . LEU A 1 95 ? -2.217 -7.201 -9.460 1.00 96.38 95 LEU A C 1
ATOM 730 O O . LEU A 1 95 ? -1.104 -6.791 -9.792 1.00 96.38 95 LEU A O 1
ATOM 734 N N . LEU A 1 96 ? -2.450 -7.745 -8.265 1.00 97.75 96 LEU A N 1
ATOM 735 C CA . LEU A 1 96 ? -1.478 -7.822 -7.182 1.00 97.75 96 LEU A CA 1
ATOM 736 C C . LEU A 1 96 ? -0.884 -9.226 -7.035 1.00 97.75 96 LEU A C 1
ATOM 738 O O . LEU A 1 96 ? -1.525 -10.248 -7.287 1.00 97.75 96 LEU A O 1
ATOM 742 N N . SER A 1 97 ? 0.359 -9.289 -6.553 1.00 97.94 97 SER A N 1
ATOM 743 C CA . SER A 1 97 ? 0.951 -10.551 -6.104 1.00 97.94 97 SER A CA 1
ATOM 744 C C . SER A 1 97 ? 0.261 -11.066 -4.832 1.00 97.94 97 SER A C 1
ATOM 746 O O . SER A 1 97 ? -0.398 -10.316 -4.114 1.00 97.94 97 SER A O 1
ATOM 748 N N . ALA A 1 98 ? 0.456 -12.343 -4.490 1.00 98.25 98 ALA A N 1
ATOM 749 C CA . ALA A 1 98 ? -0.076 -12.908 -3.244 1.00 98.25 98 ALA A CA 1
ATOM 750 C C . ALA A 1 98 ? 0.408 -12.150 -1.990 1.00 98.25 98 ALA A C 1
ATOM 752 O O . ALA A 1 98 ? -0.362 -11.937 -1.057 1.00 98.25 98 ALA A O 1
ATOM 753 N N . GLU A 1 99 ? 1.666 -11.702 -1.987 1.00 98.38 99 GLU A N 1
ATOM 754 C CA . GLU A 1 99 ? 2.238 -10.909 -0.893 1.00 98.38 99 GLU A CA 1
ATOM 755 C C . GLU A 1 99 ? 1.572 -9.530 -0.787 1.00 98.38 99 GLU A C 1
ATOM 757 O O . GLU A 1 99 ? 1.221 -9.091 0.305 1.00 98.38 99 GLU A O 1
ATOM 762 N N . GLN A 1 100 ? 1.338 -8.863 -1.918 1.00 98.62 100 GLN A N 1
ATOM 763 C CA . GLN A 1 100 ? 0.666 -7.561 -1.957 1.00 98.62 100 GLN A CA 1
ATOM 764 C C . GLN A 1 100 ? -0.813 -7.675 -1.572 1.00 98.62 100 GLN A C 1
ATOM 766 O O . GLN A 1 100 ? -1.310 -6.858 -0.803 1.00 98.62 100 GLN A O 1
ATOM 771 N N . ASN A 1 101 ? -1.499 -8.726 -2.023 1.00 98.75 101 ASN A N 1
ATOM 772 C CA . ASN A 1 101 ? -2.865 -9.032 -1.600 1.00 98.75 101 ASN A CA 1
ATOM 773 C C . ASN A 1 101 ? -2.952 -9.272 -0.090 1.00 98.75 101 ASN A C 1
ATOM 775 O O . ASN A 1 101 ? -3.887 -8.807 0.561 1.00 98.75 101 ASN A O 1
ATOM 779 N N . HIS A 1 102 ? -1.957 -9.947 0.491 1.00 98.62 102 HIS A N 1
ATOM 780 C CA . HIS A 1 102 ? -1.884 -10.101 1.938 1.00 98.62 102 HIS A CA 1
ATOM 781 C C . HIS A 1 102 ? -1.699 -8.753 2.652 1.00 98.62 102 HIS A C 1
ATOM 783 O O . HIS A 1 102 ? -2.412 -8.483 3.615 1.00 98.62 102 HIS A O 1
ATOM 789 N N . LEU A 1 103 ? -0.818 -7.874 2.159 1.00 98.69 103 LEU A N 1
ATOM 790 C CA . LEU A 1 103 ? -0.664 -6.523 2.712 1.00 98.69 103 LEU A CA 1
ATOM 791 C C . LEU A 1 103 ? -1.967 -5.717 2.634 1.00 98.69 103 LEU A C 1
ATOM 793 O O . LEU A 1 103 ? -2.365 -5.115 3.626 1.00 98.69 103 LEU A O 1
ATOM 797 N N . LEU A 1 104 ? -2.666 -5.744 1.496 1.00 98.56 104 LEU A N 1
ATOM 798 C CA . LEU A 1 104 ? -3.950 -5.057 1.329 1.00 98.56 104 LEU A CA 1
ATOM 799 C C . LEU A 1 104 ? -5.035 -5.618 2.261 1.00 98.56 104 LEU A C 1
ATOM 801 O O . LEU A 1 104 ? -5.867 -4.872 2.775 1.00 98.56 104 LEU A O 1
ATOM 805 N N . HIS A 1 105 ? -5.014 -6.924 2.525 1.00 98.12 105 HIS A N 1
ATOM 806 C CA . HIS A 1 105 ? -5.878 -7.528 3.534 1.00 98.12 105 HIS A CA 1
ATOM 807 C C . HIS A 1 105 ? -5.603 -6.977 4.936 1.00 98.12 105 HIS A C 1
ATOM 809 O O . HIS A 1 105 ? -6.549 -6.638 5.647 1.00 98.12 105 HIS A O 1
ATOM 815 N N . LEU A 1 106 ? -4.330 -6.835 5.313 1.00 98.00 106 LEU A N 1
ATOM 816 C CA . LEU A 1 106 ? -3.947 -6.246 6.597 1.00 98.00 106 LEU A CA 1
ATOM 817 C C . LEU A 1 106 ? -4.343 -4.766 6.688 1.00 98.00 106 LEU A C 1
ATOM 819 O O . LEU A 1 106 ? -4.845 -4.351 7.727 1.00 98.00 106 LEU A O 1
ATOM 823 N N . VAL A 1 107 ? -4.194 -3.986 5.608 1.00 97.38 107 VAL A N 1
ATOM 824 C CA . VAL A 1 107 ? -4.676 -2.590 5.553 1.00 97.38 107 VAL A CA 1
ATOM 825 C C . VAL A 1 107 ? -6.172 -2.533 5.859 1.00 97.38 107 VAL A C 1
ATOM 827 O O . VAL A 1 107 ? -6.596 -1.776 6.728 1.00 97.38 107 VAL A O 1
ATOM 830 N N . LEU A 1 108 ? -6.980 -3.375 5.204 1.00 96.56 108 LEU A N 1
ATOM 831 C CA . LEU A 1 108 ? -8.418 -3.431 5.465 1.00 96.56 108 LEU A CA 1
ATOM 832 C C . LEU A 1 108 ? -8.717 -3.807 6.926 1.00 96.56 108 LEU A C 1
ATOM 834 O O . LEU A 1 108 ? -9.553 -3.164 7.559 1.00 96.56 108 LEU A O 1
ATOM 838 N N . GLN A 1 109 ? -8.036 -4.812 7.482 1.00 95.00 109 GLN A N 1
ATOM 839 C CA . GLN A 1 109 ? -8.216 -5.187 8.889 1.00 95.00 109 GLN A CA 1
ATOM 840 C C . GLN A 1 109 ? -7.913 -4.022 9.834 1.00 95.00 109 GLN A C 1
ATOM 842 O O . GLN A 1 109 ? -8.712 -3.748 10.726 1.00 95.00 109 GLN A O 1
ATOM 847 N N . GLU A 1 110 ? -6.822 -3.300 9.590 1.00 92.81 110 GLU A N 1
ATOM 848 C CA . GLU A 1 110 ? -6.414 -2.148 10.392 1.00 92.81 110 GLU A CA 1
ATOM 849 C C . GLU A 1 110 ? -7.431 -0.997 10.303 1.00 92.81 110 GLU A C 1
ATOM 851 O O . GLU A 1 110 ? -7.739 -0.363 11.311 1.00 92.81 110 GLU A O 1
ATOM 856 N N . THR A 1 111 ? -8.034 -0.762 9.127 1.00 88.38 111 THR A N 1
ATOM 857 C CA . THR A 1 111 ? -9.105 0.246 8.980 1.00 88.38 111 THR A CA 1
ATOM 858 C C . THR A 1 111 ? -10.386 -0.115 9.737 1.00 88.38 111 THR A C 1
ATOM 860 O O . THR A 1 111 ? -11.105 0.778 10.183 1.00 88.38 111 THR A O 1
ATOM 863 N N . VAL A 1 112 ? -10.677 -1.410 9.906 1.00 89.00 112 VAL A N 1
ATOM 864 C CA . VAL A 1 112 ? -11.863 -1.907 10.626 1.00 89.00 112 VAL A CA 1
ATOM 865 C C . VAL A 1 112 ? -11.605 -2.015 12.131 1.00 89.00 112 VAL A C 1
ATOM 867 O O . VAL A 1 112 ? -12.513 -1.819 12.939 1.00 89.00 112 VAL A O 1
ATOM 870 N N . SER A 1 113 ? -10.390 -2.377 12.535 1.00 88.19 113 SER A N 1
ATOM 871 C CA . SER A 1 113 ? -10.013 -2.631 13.927 1.00 88.19 113 SER A CA 1
ATOM 872 C C . SER A 1 113 ? -8.547 -2.249 14.154 1.00 88.19 113 SER A C 1
ATOM 874 O O . SER A 1 113 ? -7.675 -3.108 14.036 1.00 88.19 113 SER A O 1
ATOM 876 N N . PRO A 1 114 ? -8.270 -0.977 14.494 1.00 82.75 114 PRO A N 1
ATOM 877 C CA . PRO A 1 114 ? -6.908 -0.482 14.639 1.00 82.75 114 PRO A CA 1
ATOM 878 C C . PRO A 1 114 ? -6.128 -1.196 15.752 1.00 82.75 114 PRO A C 1
ATOM 880 O O . PRO A 1 114 ? -6.543 -1.229 16.920 1.00 82.75 114 PRO A O 1
ATOM 883 N N . SER A 1 115 ? -4.955 -1.711 15.400 1.00 72.31 115 SER A N 1
ATOM 884 C CA . SER A 1 115 ? -3.962 -2.363 16.251 1.00 72.31 115 SER A CA 1
ATOM 885 C C . SER A 1 115 ? -3.279 -1.335 17.161 1.00 72.31 115 SER A C 1
ATOM 887 O O . SER A 1 115 ? -2.119 -0.966 17.008 1.00 72.31 115 SER A O 1
ATOM 889 N N . GLY A 1 116 ? -4.036 -0.829 18.126 1.00 63.34 116 GLY A N 1
ATOM 890 C CA . GLY A 1 116 ? -3.606 0.201 19.075 1.00 63.34 116 GLY A CA 1
ATOM 891 C C . GLY A 1 116 ? -4.708 0.658 20.029 1.00 63.34 116 GLY A C 1
ATOM 892 O O . GLY A 1 116 ? -4.436 1.411 20.957 1.00 63.34 116 GLY A O 1
ATOM 893 N N . GLN A 1 117 ? -5.944 0.183 19.835 1.00 52.50 117 GLN A N 1
ATOM 894 C CA . GLN A 1 117 ? -7.097 0.478 20.695 1.00 52.50 117 GLN A CA 1
ATOM 895 C C . GLN A 1 117 ? -7.338 -0.583 21.792 1.00 52.50 117 GLN A C 1
ATOM 897 O O . GLN A 1 117 ? -8.462 -0.756 22.259 1.00 52.50 117 GLN A O 1
ATOM 902 N N . GLY A 1 118 ? -6.296 -1.305 22.217 1.00 48.22 118 GLY A N 1
ATOM 903 C CA . GLY A 1 118 ? -6.372 -2.288 23.303 1.00 48.22 118 GLY A CA 1
ATOM 904 C C . GLY A 1 118 ? -5.968 -1.710 24.665 1.00 48.22 118 GLY A C 1
ATOM 905 O O . GLY A 1 118 ? -4.773 -1.520 24.874 1.00 48.22 118 GLY A O 1
ATOM 906 N N . ILE A 1 119 ? -6.980 -1.547 25.542 1.00 43.31 119 ILE A N 1
ATOM 907 C CA . ILE A 1 119 ? -7.042 -1.131 26.976 1.00 43.31 119 ILE A CA 1
ATOM 908 C C . ILE A 1 119 ? -6.577 0.276 27.378 1.00 43.31 119 ILE A C 1
ATOM 910 O O . ILE A 1 119 ? -5.369 0.581 27.322 1.00 43.31 119 ILE A O 1
#

Foldseek 3Di:
DCPPVVCVVCLVVVQQVLLLLLLCCLLVVDDPVPQDPVSVVSLCLLAPVVVVPPPPPSQPSDDPVVSVLSSQCSVCSVVLVLVSLVVSLVVCVVVDDPVSNVSSVSSSVCSVPNPPPDD

Organism: NCBI:txid72004

Secondary structure (DSSP, 8-state):
--HHHHHHHTHHHHHHHHHHHHHHHHHH---GGG--HHHHHHHHHHHTGGGSS-TTTSSTTS-HHHHHHHHHHHHHHHHT-HHHHHHHHHHHGGGS-HHHHHHHHHHHHHHHS-TT---

Sequence (119 aa):
TAAPAALGAFADVLVRCEVSRVLLLLLLQPPPAKLLPEHAHTLEKYAWEAFDGHGQDSSGPLPEELFLLLQSLVMATHEKDTEAVKSLQVEMWPLLSAEQNHLLHLVLQETVSPSGQGI